Protein AF-A0A922VSK9-F1 (afdb_monomer)

Secondary structure (D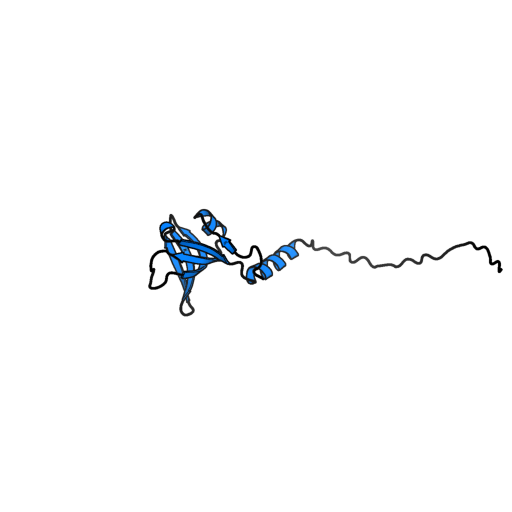SSP, 8-state):
---TTSEEE--SHHHHHHTTTSEEEEEEEEEETTEEEEEEEEEEEETTEEEEEEEETTEEEEEEEEGGGEEEEEEE--HHHHHHHHHHHGGGSPP------------------------

Solvent-accessible surface area (backbone atoms only — not comparable to full-atom values): 7478 Å² total; per-residue (Å²): 130,87,70,93,75,55,65,48,77,48,87,48,72,69,46,43,44,73,43,44,75,37,43,29,40,41,30,38,74,55,77,55,95,87,39,40,70,48,63,28,30,23,70,17,61,59,94,66,21,41,26,35,34,26,78,56,99,89,40,85,44,76,46,76,42,53,53,90,42,52,70,47,34,32,36,50,70,50,69,68,57,54,56,50,49,57,52,58,63,56,70,73,55,80,89,74,89,75,87,70,75,85,74,82,73,85,83,75,88,80,90,86,90,89,83,91,82,90,132

Sequence (119 aa):
VSSPGIDRPLTRLKDFEMWKGWEARVETSELIDGRRRFKGALAGVEGDEVLITIEEAGEELTIGLKFDWLSDAKLILTEELISEMLRQKKVQEPAEGEFDEIEETDGDEDDEPTPETKH

Structure (mmCIF, N/CA/C/O backbone):
data_AF-A0A922VSK9-F1
#
_entry.id   AF-A0A922VSK9-F1
#
loop_
_atom_site.group_PDB
_atom_site.id
_atom_site.type_symbol
_atom_site.label_atom_id
_atom_site.label_alt_id
_atom_site.label_comp_id
_atom_site.label_asym_id
_atom_site.label_entity_id
_atom_site.label_seq_id
_atom_site.pdbx_PDB_ins_code
_atom_site.Cartn_x
_atom_site.Cartn_y
_atom_site.Cartn_z
_atom_site.occupancy
_atom_site.B_iso_or_equiv
_atom_site.auth_seq_id
_atom_site.auth_comp_id
_atom_site.auth_asym_id
_atom_site.auth_atom_id
_atom_site.pdbx_PDB_model_num
ATOM 1 N N . VAL A 1 1 ? 4.805 17.158 -16.604 1.00 35.06 1 VAL A N 1
ATOM 2 C CA . VAL A 1 1 ? 4.354 16.170 -17.609 1.00 35.06 1 VAL A CA 1
ATOM 3 C C . VAL A 1 1 ? 4.288 14.849 -16.876 1.00 35.06 1 VAL A C 1
ATOM 5 O O . VAL A 1 1 ? 5.326 14.402 -16.411 1.00 35.06 1 VAL A O 1
ATOM 8 N N . SER A 1 2 ? 3.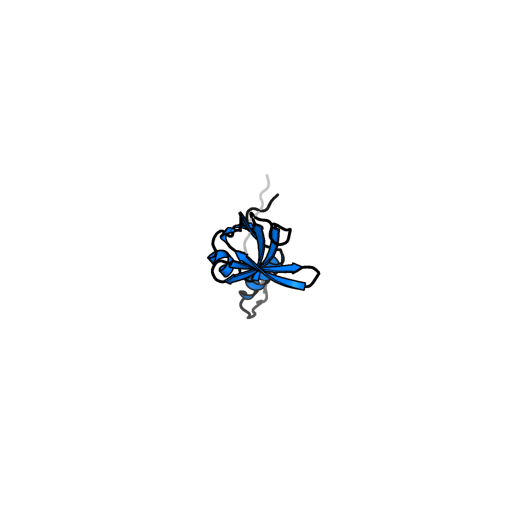086 14.337 -16.615 1.00 28.45 2 SER A N 1
ATOM 9 C CA . SER A 1 2 ? 2.911 13.099 -15.850 1.00 28.45 2 SER A CA 1
ATOM 10 C C . SER A 1 2 ? 3.496 11.944 -16.649 1.00 28.45 2 SER A C 1
ATOM 12 O O . SER A 1 2 ? 3.050 11.684 -17.766 1.00 28.45 2 SER A O 1
ATOM 14 N N . SER A 1 3 ? 4.539 11.321 -16.109 1.00 40.19 3 SER A N 1
ATOM 15 C CA . SER A 1 3 ? 5.255 10.243 -16.777 1.00 40.19 3 SER A CA 1
ATOM 16 C C . SER A 1 3 ? 4.309 9.068 -17.067 1.00 40.19 3 SER A C 1
ATOM 18 O O . SER A 1 3 ? 3.578 8.631 -16.173 1.00 40.19 3 SER A O 1
ATOM 20 N N . PRO A 1 4 ? 4.294 8.555 -18.305 1.00 46.72 4 PRO A N 1
ATOM 21 C CA . PRO A 1 4 ? 3.379 7.508 -18.734 1.00 46.72 4 PRO A CA 1
ATOM 22 C C . PRO A 1 4 ? 3.886 6.152 -18.224 1.00 46.72 4 PRO A C 1
ATOM 24 O O . PRO A 1 4 ? 4.685 5.509 -18.893 1.00 46.72 4 PRO A O 1
ATOM 27 N N . GLY A 1 5 ? 3.464 5.715 -17.033 1.00 52.03 5 GLY A N 1
ATOM 28 C CA . GLY A 1 5 ? 3.702 4.331 -16.583 1.00 52.03 5 GLY A CA 1
ATOM 29 C C . GLY A 1 5 ? 4.255 4.118 -15.172 1.00 52.03 5 GLY A C 1
ATOM 30 O O . GLY A 1 5 ? 4.758 3.033 -14.907 1.00 52.03 5 GLY A O 1
ATOM 31 N N . ILE A 1 6 ? 4.180 5.104 -14.273 1.00 60.84 6 ILE A N 1
ATOM 32 C CA . ILE A 1 6 ? 4.696 4.951 -12.896 1.00 60.84 6 ILE A CA 1
ATOM 33 C C . ILE A 1 6 ? 3.706 4.227 -11.967 1.00 60.84 6 ILE A C 1
ATOM 35 O O . ILE A 1 6 ? 4.125 3.631 -10.987 1.00 60.84 6 ILE A O 1
ATOM 39 N N . ASP A 1 7 ? 2.411 4.190 -12.284 1.00 72.00 7 ASP A N 1
ATOM 40 C CA . ASP A 1 7 ? 1.426 3.517 -11.431 1.00 72.00 7 ASP A CA 1
ATOM 41 C C . ASP A 1 7 ? 0.858 2.267 -12.111 1.00 72.00 7 ASP A C 1
ATOM 43 O O . ASP A 1 7 ? 0.247 2.349 -13.183 1.00 72.00 7 ASP A O 1
ATOM 47 N N . ARG A 1 8 ? 1.024 1.098 -11.474 1.00 86.06 8 ARG A N 1
ATOM 48 C CA . ARG A 1 8 ? 0.413 -0.163 -11.931 1.00 86.06 8 ARG A CA 1
ATOM 49 C C . ARG A 1 8 ? -0.874 -0.425 -11.144 1.00 86.06 8 ARG A C 1
ATOM 51 O O . ARG A 1 8 ? -0.792 -0.598 -9.930 1.00 86.06 8 ARG A O 1
ATOM 58 N N . PRO A 1 9 ? -2.054 -0.494 -11.785 1.00 89.00 9 PRO A N 1
ATOM 59 C CA . PRO A 1 9 ? -3.284 -0.823 -11.075 1.00 89.00 9 PRO A CA 1
ATOM 60 C C . PRO A 1 9 ? -3.234 -2.271 -10.576 1.00 89.00 9 PRO A C 1
ATOM 62 O O . PRO A 1 9 ? -2.904 -3.187 -11.333 1.00 89.00 9 PRO A O 1
ATOM 65 N N . LEU A 1 10 ? -3.576 -2.468 -9.306 1.00 89.62 10 LEU A N 1
ATOM 66 C CA . LEU A 1 10 ? -3.699 -3.776 -8.671 1.00 89.62 10 LEU A CA 1
ATOM 67 C C . LEU A 1 10 ? -5.184 -4.128 -8.646 1.00 89.62 10 LEU A C 1
ATOM 69 O O . LEU A 1 10 ? -5.970 -3.491 -7.952 1.00 89.62 10 LEU A O 1
ATOM 73 N N . THR A 1 11 ? -5.582 -5.098 -9.466 1.00 89.44 11 THR A N 1
ATOM 74 C CA . THR A 1 11 ? -7.010 -5.387 -9.717 1.00 89.44 11 THR A CA 1
ATOM 75 C C . THR A 1 11 ? -7.412 -6.791 -9.302 1.00 89.44 11 THR A C 1
ATOM 77 O O . THR A 1 11 ? -8.593 -7.125 -9.315 1.00 89.44 11 THR A O 1
ATOM 80 N N . ARG A 1 12 ? -6.439 -7.641 -8.969 1.00 92.12 12 ARG A N 1
ATOM 81 C CA . ARG A 1 12 ? -6.649 -9.034 -8.578 1.00 92.12 12 ARG A CA 1
ATOM 82 C C . ARG A 1 12 ? -5.842 -9.324 -7.326 1.00 92.12 12 ARG A C 1
ATOM 84 O O . ARG A 1 12 ? -4.708 -8.873 -7.232 1.00 92.12 12 ARG A O 1
ATOM 91 N N . LEU A 1 13 ? -6.359 -10.179 -6.443 1.00 91.31 13 LEU A N 1
ATOM 92 C CA . LEU A 1 13 ? -5.641 -10.666 -5.253 1.00 91.31 13 LEU A CA 1
ATOM 93 C C . LEU A 1 13 ? -4.218 -11.158 -5.570 1.00 91.31 13 LEU A C 1
ATOM 95 O O . LEU A 1 13 ? -3.262 -10.797 -4.896 1.00 91.31 13 LEU A O 1
ATOM 99 N N . LYS A 1 14 ? -4.051 -11.903 -6.669 1.00 91.56 14 LYS A N 1
ATOM 100 C CA . LYS A 1 14 ? -2.734 -12.393 -7.111 1.00 91.56 14 LYS A CA 1
ATOM 101 C C . LYS A 1 14 ? -1.726 -11.279 -7.403 1.00 91.56 14 LYS A C 1
ATOM 103 O O . LYS A 1 14 ? -0.529 -11.523 -7.296 1.00 91.56 14 LYS A O 1
ATOM 108 N N . ASP A 1 15 ? -2.192 -10.091 -7.789 1.00 91.38 15 ASP A N 1
ATOM 109 C CA . ASP A 1 15 ? -1.306 -8.957 -8.037 1.00 91.38 15 ASP A CA 1
ATOM 110 C C . ASP A 1 15 ? -0.678 -8.499 -6.711 1.00 91.38 15 ASP A C 1
ATOM 112 O O . ASP A 1 15 ? 0.528 -8.300 -6.646 1.00 91.38 15 ASP A O 1
ATOM 116 N N . PHE A 1 16 ? -1.457 -8.412 -5.632 1.00 91.94 16 PHE A N 1
ATOM 117 C CA . PHE A 1 16 ? -0.955 -7.999 -4.315 1.00 91.94 16 PHE A CA 1
ATOM 118 C C . PHE A 1 16 ? 0.095 -8.966 -3.757 1.00 91.94 16 PHE A C 1
ATOM 120 O O . PHE A 1 16 ? 1.085 -8.525 -3.182 1.00 91.94 16 PHE A O 1
ATOM 127 N N . GLU A 1 17 ? -0.080 -10.268 -3.992 1.00 91.38 17 GLU A N 1
ATOM 128 C CA . GLU A 1 17 ? 0.913 -11.283 -3.620 1.00 91.38 17 GLU A CA 1
ATOM 129 C C . GLU A 1 17 ? 2.201 -11.150 -4.449 1.00 91.38 17 GLU A C 1
ATOM 131 O O . GLU A 1 17 ? 3.306 -11.202 -3.915 1.00 91.38 17 GLU A O 1
ATOM 136 N N . MET A 1 18 ? 2.067 -10.928 -5.762 1.00 89.06 18 MET A N 1
ATOM 137 C CA . MET A 1 18 ? 3.202 -10.761 -6.678 1.00 89.06 18 MET A CA 1
ATOM 138 C C . MET A 1 18 ? 4.058 -9.539 -6.330 1.00 89.06 18 MET A C 1
ATOM 140 O O . MET A 1 18 ? 5.275 -9.578 -6.497 1.00 89.06 18 MET A O 1
ATOM 144 N N . TRP A 1 19 ? 3.424 -8.464 -5.861 1.00 89.38 19 TRP A N 1
ATOM 145 C CA . TRP A 1 19 ? 4.084 -7.207 -5.515 1.00 89.38 19 TRP A CA 1
ATOM 146 C C . TRP A 1 19 ? 4.284 -7.039 -4.004 1.00 89.38 19 TRP A C 1
ATOM 148 O O . TRP A 1 19 ? 4.444 -5.918 -3.524 1.00 89.38 19 TRP A O 1
ATOM 158 N N . LYS A 1 20 ? 4.336 -8.136 -3.246 1.00 91.44 20 LYS A N 1
ATOM 159 C CA . LYS A 1 20 ? 4.748 -8.105 -1.841 1.00 91.44 20 LYS A CA 1
ATOM 160 C C . LYS A 1 20 ? 6.123 -7.438 -1.683 1.00 91.44 20 LYS A C 1
ATOM 162 O O . LYS A 1 20 ? 7.042 -7.691 -2.458 1.00 91.44 20 LYS A O 1
ATOM 167 N N . GLY A 1 21 ? 6.249 -6.591 -0.667 1.00 88.38 21 GLY A N 1
ATOM 168 C CA . GLY A 1 21 ? 7.429 -5.784 -0.359 1.00 88.38 21 GLY A CA 1
ATOM 169 C C . GLY A 1 21 ? 7.465 -4.423 -1.056 1.00 88.38 21 GLY A C 1
ATOM 170 O O . GLY A 1 21 ? 8.318 -3.608 -0.725 1.00 88.38 21 GLY A O 1
ATOM 171 N N . TRP A 1 22 ? 6.549 -4.150 -1.988 1.00 88.50 22 TRP A N 1
ATOM 172 C CA . TRP A 1 22 ? 6.511 -2.886 -2.723 1.00 88.50 22 TRP A CA 1
ATOM 173 C C . TRP A 1 22 ? 5.473 -1.920 -2.163 1.00 88.50 22 TRP A C 1
ATOM 175 O O . TRP A 1 22 ? 4.430 -2.340 -1.659 1.00 88.50 22 TRP A O 1
ATOM 185 N N . GLU A 1 23 ? 5.733 -0.617 -2.293 1.00 90.25 23 GLU A N 1
ATOM 186 C CA . GLU A 1 23 ? 4.797 0.409 -1.845 1.00 90.25 23 GLU A CA 1
ATOM 187 C C . GLU A 1 23 ? 3.559 0.462 -2.752 1.00 90.25 23 GLU A C 1
ATOM 189 O O . GLU A 1 23 ? 3.639 0.593 -3.975 1.00 90.25 23 GLU A O 1
ATOM 194 N N . ALA A 1 24 ? 2.386 0.389 -2.138 1.00 92.12 24 ALA A N 1
ATOM 195 C CA . ALA A 1 24 ? 1.110 0.546 -2.801 1.00 92.12 24 ALA A CA 1
ATOM 196 C C . ALA A 1 24 ? 0.246 1.569 -2.071 1.00 92.12 24 ALA A C 1
ATOM 198 O O . ALA A 1 24 ? 0.307 1.759 -0.854 1.00 92.12 24 ALA A O 1
ATOM 199 N N . ARG A 1 25 ? -0.620 2.209 -2.846 1.00 92.69 25 ARG A N 1
ATOM 200 C CA . ARG A 1 25 ? -1.744 2.972 -2.333 1.00 92.69 25 ARG A CA 1
ATOM 201 C C . ARG A 1 25 ? -3.014 2.164 -2.516 1.00 92.69 25 ARG A C 1
ATOM 203 O O . ARG A 1 25 ? -3.337 1.748 -3.627 1.00 92.69 25 ARG A O 1
ATOM 210 N N . VAL A 1 26 ? -3.753 2.021 -1.426 1.00 93.88 26 VAL A N 1
ATOM 211 C CA . VAL A 1 26 ? -5.027 1.313 -1.362 1.00 93.88 26 VAL A CA 1
ATOM 212 C C . VAL A 1 26 ? -6.107 2.288 -0.904 1.00 93.88 26 VAL A C 1
ATOM 214 O O . VAL A 1 26 ? -5.946 3.004 0.085 1.00 93.88 26 VAL A O 1
ATOM 217 N N . GLU A 1 27 ? -7.208 2.352 -1.643 1.00 94.38 27 GLU A N 1
ATOM 218 C CA . GLU A 1 27 ? -8.379 3.165 -1.331 1.00 94.38 27 GLU A CA 1
ATOM 219 C C . GLU A 1 27 ? -9.598 2.260 -1.149 1.00 94.38 27 GLU A C 1
ATOM 221 O O . GLU A 1 27 ? -9.846 1.347 -1.936 1.00 94.38 27 GLU A O 1
ATOM 226 N N . THR A 1 28 ? -10.354 2.511 -0.087 1.00 93.69 28 THR A N 1
ATOM 227 C CA . THR A 1 28 ? -11.481 1.685 0.355 1.00 93.69 28 THR A CA 1
ATOM 228 C C . THR A 1 28 ? -12.799 2.432 0.194 1.00 93.69 28 THR A C 1
ATOM 230 O O . THR A 1 28 ? -12.873 3.663 0.308 1.00 93.69 28 THR A O 1
ATOM 233 N N . SER A 1 29 ? -13.855 1.685 -0.125 1.00 90.81 29 SER A N 1
ATOM 234 C CA . SER A 1 29 ? -15.203 2.229 -0.310 1.00 90.81 29 SER A CA 1
ATOM 235 C C . SER A 1 29 ? -15.769 2.707 1.019 1.00 90.81 29 SER A C 1
ATOM 237 O O . SER A 1 29 ? -16.374 3.781 1.075 1.00 90.81 29 SER A O 1
ATOM 239 N N . GLU A 1 30 ? -15.512 1.957 2.084 1.00 87.69 30 GLU A N 1
ATOM 240 C CA . GLU A 1 30 ? -15.993 2.218 3.436 1.00 87.69 30 GLU A CA 1
ATOM 241 C C . GLU A 1 30 ? -14.950 2.946 4.295 1.00 87.69 30 GLU A C 1
ATOM 243 O O . GLU A 1 30 ? -13.777 3.049 3.942 1.00 87.69 30 GLU A O 1
ATOM 248 N N . LEU A 1 31 ? -15.397 3.513 5.419 1.00 88.56 31 LEU A N 1
ATOM 249 C CA . LEU A 1 31 ? -14.505 4.107 6.412 1.00 88.56 31 LEU A CA 1
ATOM 250 C C . LEU A 1 31 ? -13.938 2.982 7.285 1.00 88.56 31 LEU A C 1
ATOM 252 O O . LEU A 1 31 ? -14.693 2.337 8.009 1.00 88.56 31 LEU A O 1
ATOM 256 N N . ILE A 1 32 ? -12.626 2.780 7.248 1.00 85.38 32 ILE A N 1
ATOM 257 C CA . ILE A 1 32 ? -11.926 1.810 8.094 1.00 85.38 32 ILE A CA 1
ATOM 258 C C . ILE A 1 32 ? -11.038 2.610 9.043 1.00 85.38 32 ILE A C 1
ATOM 260 O O . ILE A 1 32 ? -10.184 3.378 8.601 1.00 85.38 32 ILE A O 1
ATOM 264 N N . ASP A 1 33 ? -11.300 2.508 10.346 1.00 81.00 33 ASP A N 1
ATOM 265 C CA . ASP A 1 33 ? -10.603 3.272 11.392 1.00 81.00 33 ASP A CA 1
ATOM 266 C C . ASP A 1 33 ? -10.529 4.786 11.115 1.00 81.00 33 ASP A C 1
ATOM 268 O O . ASP A 1 33 ? -9.511 5.446 11.312 1.00 81.00 33 ASP A O 1
ATOM 272 N N . GLY A 1 34 ? -11.621 5.363 10.603 1.00 86.12 34 GLY A N 1
ATOM 273 C CA . GLY A 1 34 ? -11.703 6.804 10.333 1.00 86.12 34 GLY A CA 1
ATOM 274 C C . GLY A 1 34 ? -11.019 7.263 9.041 1.00 86.12 34 GLY A C 1
ATOM 275 O O . GLY A 1 34 ? -11.103 8.444 8.698 1.00 86.12 34 GLY A O 1
ATOM 276 N N . ARG A 1 35 ? -10.389 6.355 8.287 1.00 88.62 35 ARG A N 1
ATOM 277 C CA . ARG A 1 35 ? -9.703 6.650 7.023 1.00 88.62 35 ARG A CA 1
ATOM 278 C C . ARG A 1 35 ? -10.204 5.764 5.887 1.00 88.62 35 ARG A C 1
ATOM 280 O O . ARG A 1 35 ? -10.799 4.715 6.087 1.00 88.62 35 ARG A O 1
ATOM 287 N N . ARG A 1 36 ? -9.982 6.227 4.657 1.00 92.19 36 ARG A N 1
ATOM 288 C CA . ARG A 1 36 ? -10.333 5.491 3.426 1.00 92.19 36 ARG A CA 1
ATOM 289 C C . ARG A 1 36 ? -9.120 5.180 2.565 1.00 92.19 36 ARG A C 1
ATOM 291 O O . ARG A 1 36 ? -9.227 4.431 1.605 1.00 92.19 36 ARG A O 1
ATOM 298 N N . ARG A 1 37 ? -7.981 5.801 2.867 1.00 92.50 37 ARG A N 1
ATOM 299 C CA . ARG A 1 37 ? -6.765 5.758 2.059 1.00 92.50 37 ARG A CA 1
ATOM 300 C C . ARG A 1 37 ? -5.626 5.259 2.920 1.00 92.50 37 ARG A C 1
ATOM 302 O O . ARG A 1 37 ? -5.389 5.802 3.995 1.00 92.50 37 ARG A O 1
ATOM 309 N N . PHE A 1 38 ? -4.931 4.269 2.395 1.00 92.88 38 PHE A N 1
ATOM 310 C CA . PHE A 1 38 ? -3.804 3.602 3.014 1.00 92.88 38 PHE A CA 1
ATOM 311 C C . PHE A 1 38 ? -2.638 3.654 2.032 1.00 92.88 38 PHE A C 1
ATOM 313 O O . PHE A 1 38 ? -2.826 3.466 0.828 1.00 92.88 38 PHE A O 1
ATOM 320 N N . LYS A 1 39 ? -1.446 3.962 2.532 1.00 92.25 39 LYS A N 1
ATOM 321 C CA . LYS A 1 39 ? -0.204 3.988 1.759 1.00 92.25 39 LYS A CA 1
ATOM 322 C C . LYS A 1 39 ? 0.838 3.245 2.570 1.00 92.25 39 LYS A C 1
ATOM 324 O O . LYS A 1 39 ? 1.025 3.579 3.736 1.00 92.25 39 LYS A O 1
ATOM 329 N N . GLY A 1 40 ? 1.463 2.250 1.964 1.00 92.81 40 GLY A N 1
ATOM 330 C CA . GLY A 1 40 ? 2.395 1.387 2.669 1.00 92.81 40 GLY A CA 1
ATOM 331 C C . GLY A 1 40 ? 2.891 0.238 1.807 1.00 92.81 40 GLY A C 1
ATOM 332 O O . GLY A 1 40 ? 2.471 0.089 0.659 1.00 92.81 40 GLY A O 1
ATOM 333 N N . ALA A 1 41 ? 3.786 -0.570 2.360 1.00 93.00 41 ALA A N 1
ATOM 334 C CA . ALA A 1 41 ? 4.332 -1.737 1.685 1.00 93.00 41 ALA A CA 1
ATOM 335 C C . ALA A 1 41 ? 3.321 -2.891 1.679 1.00 93.00 41 ALA A C 1
ATOM 337 O O . ALA A 1 41 ? 2.682 -3.180 2.686 1.00 93.00 41 ALA A O 1
ATOM 338 N N . LEU A 1 42 ? 3.173 -3.587 0.557 1.00 93.88 42 LEU A N 1
ATOM 339 C CA . LEU A 1 42 ? 2.339 -4.785 0.489 1.00 93.88 42 LEU A CA 1
ATOM 340 C C . LEU A 1 42 ? 2.977 -5.923 1.292 1.00 93.88 42 LEU A C 1
ATOM 342 O O . LEU A 1 42 ? 4.122 -6.290 1.051 1.00 93.88 42 LEU A O 1
ATOM 346 N N . ALA A 1 43 ? 2.226 -6.535 2.202 1.00 94.56 43 ALA A N 1
ATOM 347 C CA . ALA A 1 43 ? 2.669 -7.692 2.982 1.00 94.56 43 ALA A CA 1
ATOM 348 C C . ALA A 1 43 ? 2.177 -9.036 2.401 1.00 94.56 43 ALA A C 1
ATOM 350 O O . ALA A 1 43 ? 2.565 -10.101 2.894 1.00 94.56 43 ALA A O 1
ATOM 351 N N . GLY A 1 44 ? 1.401 -8.993 1.314 1.00 93.81 44 GLY A N 1
ATOM 352 C CA . GLY A 1 44 ? 0.848 -10.147 0.600 1.00 93.81 44 GLY A CA 1
ATOM 353 C C . GLY A 1 44 ? -0.670 -10.229 0.740 1.00 93.81 44 GLY A C 1
ATOM 354 O O . GLY A 1 44 ? -1.341 -9.217 0.945 1.00 93.81 44 GLY A O 1
ATOM 355 N N . VAL A 1 45 ? -1.209 -11.435 0.619 1.00 95.44 45 VAL A N 1
ATOM 356 C CA . VAL A 1 45 ? -2.632 -11.747 0.751 1.00 95.44 45 VAL A CA 1
ATOM 357 C C . VAL A 1 45 ? -2.817 -12.926 1.698 1.00 95.44 45 VAL A C 1
ATOM 359 O O . VAL A 1 45 ? -2.130 -13.940 1.591 1.00 95.44 45 VAL A O 1
ATOM 362 N N . GLU A 1 46 ? -3.797 -12.821 2.588 1.00 94.31 46 GLU A N 1
ATOM 363 C CA . GLU A 1 46 ? -4.242 -13.909 3.452 1.00 94.31 46 GLU A CA 1
ATOM 364 C C . GLU A 1 46 ? -5.724 -14.196 3.182 1.00 94.31 46 GLU A C 1
ATOM 366 O O . GLU A 1 46 ? -6.606 -13.408 3.513 1.00 94.31 46 GLU A O 1
ATOM 371 N N . GLY A 1 47 ? -6.008 -15.317 2.511 1.00 93.19 47 GLY A N 1
ATOM 372 C CA . GLY A 1 47 ? -7.366 -15.649 2.071 1.00 93.19 47 GLY A CA 1
ATOM 373 C C . GLY A 1 47 ? -7.923 -14.604 1.099 1.00 93.19 47 GLY A C 1
ATOM 374 O O . GLY A 1 47 ? -7.467 -14.515 -0.041 1.00 93.19 47 GLY A O 1
ATOM 375 N N . ASP A 1 48 ? -8.894 -13.823 1.572 1.00 93.38 48 ASP A N 1
ATOM 376 C CA . ASP A 1 48 ? -9.563 -12.750 0.822 1.00 93.38 48 ASP A CA 1
ATOM 377 C C . ASP A 1 48 ? -9.136 -11.343 1.295 1.00 93.38 48 ASP A C 1
ATOM 379 O O . ASP A 1 48 ? -9.736 -10.332 0.915 1.00 93.38 48 ASP A O 1
ATOM 383 N N . GLU A 1 49 ? -8.111 -11.263 2.147 1.00 94.19 49 GLU A N 1
ATOM 384 C CA . GLU A 1 49 ? -7.609 -10.025 2.740 1.00 94.19 49 GLU A CA 1
ATOM 385 C C . GLU A 1 49 ? -6.249 -9.652 2.151 1.00 94.19 49 GLU A C 1
ATOM 387 O O . GLU A 1 49 ? -5.318 -10.451 2.101 1.00 94.19 49 GLU A O 1
ATOM 392 N N . VAL A 1 50 ? -6.127 -8.407 1.706 1.00 94.44 50 VAL A N 1
ATOM 393 C CA . VAL A 1 50 ? -4.867 -7.799 1.289 1.00 94.44 50 VAL A CA 1
ATOM 394 C C . VAL A 1 50 ? -4.163 -7.268 2.528 1.00 94.44 50 VAL A C 1
ATOM 396 O O . VAL A 1 50 ? -4.710 -6.426 3.240 1.00 94.44 50 VAL A O 1
ATOM 399 N N . LEU A 1 51 ? -2.938 -7.725 2.763 1.00 95.56 51 LEU A N 1
ATOM 400 C CA . LEU A 1 51 ? -2.104 -7.250 3.856 1.00 95.56 51 LEU A CA 1
ATOM 401 C C . LEU A 1 51 ? -1.271 -6.051 3.388 1.00 95.56 51 LEU A C 1
ATOM 403 O O . LEU A 1 51 ? -0.563 -6.128 2.380 1.00 95.56 51 LEU A O 1
ATOM 407 N N . ILE A 1 52 ? -1.325 -4.948 4.133 1.00 94.56 52 ILE A N 1
ATOM 408 C CA . ILE A 1 52 ? -0.516 -3.748 3.892 1.00 94.56 52 ILE A CA 1
ATOM 409 C C . ILE A 1 52 ? 0.139 -3.279 5.192 1.00 94.56 52 ILE A C 1
ATOM 411 O O . ILE A 1 52 ? -0.519 -3.144 6.222 1.00 94.56 52 ILE A O 1
ATOM 415 N N . THR A 1 53 ? 1.444 -3.037 5.140 1.00 94.50 53 THR A N 1
ATOM 416 C CA . THR A 1 53 ? 2.251 -2.481 6.224 1.00 94.50 53 THR A CA 1
ATOM 417 C C . THR A 1 53 ? 2.339 -0.974 6.051 1.00 94.50 53 THR A C 1
ATOM 419 O O . THR A 1 53 ? 2.895 -0.485 5.069 1.00 94.50 53 THR A O 1
ATOM 422 N N . ILE A 1 54 ? 1.756 -0.236 6.986 1.00 92.00 54 ILE A N 1
ATOM 423 C CA . ILE A 1 54 ? 1.709 1.226 7.003 1.00 92.00 54 ILE A CA 1
ATOM 424 C C . ILE A 1 54 ? 2.541 1.759 8.171 1.00 92.00 54 ILE A C 1
ATOM 426 O O . ILE A 1 54 ? 2.636 1.109 9.209 1.00 92.00 54 ILE A O 1
ATOM 430 N N . GLU A 1 55 ? 3.108 2.953 8.023 1.00 88.12 55 GLU A N 1
ATOM 431 C CA . GLU A 1 55 ? 3.733 3.661 9.142 1.00 88.12 55 GLU A CA 1
ATOM 432 C C . GLU A 1 55 ? 2.678 4.529 9.836 1.00 88.12 55 GLU A C 1
ATOM 434 O O . GLU A 1 55 ? 2.109 5.448 9.238 1.00 88.12 55 GLU A O 1
ATOM 439 N N . GLU A 1 56 ? 2.392 4.233 11.101 1.00 82.94 56 GLU A N 1
ATOM 440 C CA . GLU A 1 56 ? 1.463 4.997 11.925 1.00 82.94 56 GLU A CA 1
ATOM 441 C C . GLU A 1 56 ? 2.166 5.415 13.217 1.00 82.94 56 GLU A C 1
ATOM 443 O O . GLU A 1 56 ? 2.676 4.585 13.958 1.00 82.94 56 GLU A O 1
ATOM 448 N N . ALA A 1 57 ? 2.235 6.726 13.469 1.00 82.44 57 ALA A N 1
ATOM 449 C CA . ALA A 1 57 ? 2.900 7.299 14.646 1.00 82.44 57 ALA A CA 1
ATOM 450 C C . ALA A 1 57 ? 4.378 6.874 14.849 1.00 82.44 57 ALA A C 1
ATOM 452 O O . ALA A 1 57 ? 4.884 6.937 15.968 1.00 82.44 57 ALA A O 1
ATOM 453 N N . GLY A 1 58 ? 5.085 6.512 13.770 1.00 84.44 58 GLY A N 1
ATOM 454 C CA . GLY A 1 58 ? 6.483 6.064 13.810 1.00 84.44 58 GLY A CA 1
ATOM 455 C C . GLY A 1 58 ? 6.662 4.566 14.075 1.00 84.44 58 GLY A C 1
ATOM 456 O O . GLY A 1 58 ? 7.790 4.125 14.284 1.00 84.44 58 GLY A O 1
ATOM 457 N N . GLU A 1 59 ? 5.575 3.793 14.065 1.00 85.00 59 GLU A N 1
ATOM 458 C CA . GLU A 1 59 ? 5.592 2.334 14.162 1.00 85.00 59 GLU A CA 1
ATOM 459 C C . GLU A 1 59 ? 5.054 1.703 12.870 1.00 85.00 59 GLU A C 1
ATOM 461 O O . GLU A 1 59 ? 4.115 2.208 12.249 1.00 85.00 59 GLU A O 1
ATOM 466 N N . GLU A 1 60 ? 5.644 0.579 12.460 1.00 88.25 60 GLU A N 1
ATOM 467 C CA . GLU A 1 60 ? 5.166 -0.204 11.320 1.00 88.25 60 GLU A CA 1
ATO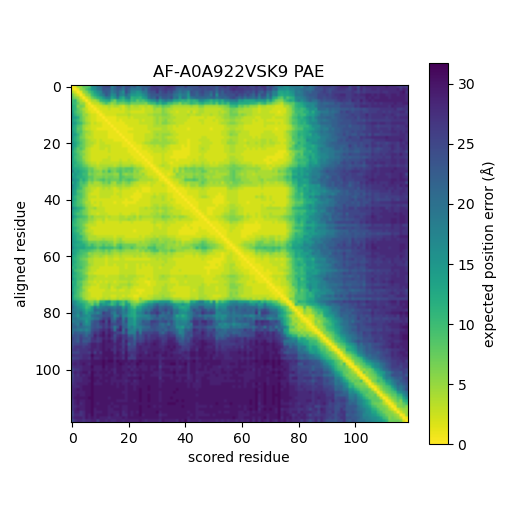M 468 C C . GLU A 1 60 ? 4.016 -1.118 11.758 1.00 88.25 60 GLU A C 1
ATOM 470 O O . GLU A 1 60 ? 4.202 -2.065 12.526 1.00 88.25 60 GLU A O 1
ATOM 475 N N . LEU A 1 61 ? 2.815 -0.858 11.244 1.00 90.44 61 LEU A N 1
ATOM 476 C CA . LEU A 1 61 ? 1.620 -1.648 11.514 1.00 90.44 61 LEU A CA 1
ATOM 477 C C . LEU A 1 61 ? 1.183 -2.380 10.248 1.00 90.44 61 LEU A C 1
ATOM 479 O O . LEU A 1 61 ? 0.894 -1.761 9.226 1.00 90.44 61 LEU A O 1
ATOM 483 N N . THR A 1 62 ? 1.076 -3.706 10.321 1.00 93.38 62 THR A N 1
ATOM 484 C CA . THR A 1 62 ? 0.481 -4.502 9.238 1.00 93.38 62 THR A CA 1
ATOM 485 C C . THR A 1 62 ? -1.003 -4.698 9.493 1.00 93.38 62 THR A C 1
ATOM 487 O O . THR A 1 62 ? -1.389 -5.233 10.531 1.00 93.38 62 THR A O 1
ATOM 490 N N . ILE A 1 63 ? -1.829 -4.279 8.538 1.00 92.81 63 ILE A N 1
ATOM 491 C CA . ILE A 1 63 ? -3.285 -4.414 8.588 1.00 92.81 63 ILE A CA 1
ATOM 492 C C . ILE A 1 63 ? -3.788 -5.272 7.427 1.00 92.81 63 ILE A C 1
ATOM 494 O O . ILE A 1 63 ? -3.233 -5.232 6.328 1.00 92.81 63 ILE A O 1
ATOM 498 N N . GLY A 1 64 ? -4.856 -6.030 7.676 1.00 93.88 64 GLY A N 1
ATOM 499 C CA . GLY A 1 64 ? -5.591 -6.775 6.657 1.00 93.88 64 GLY A CA 1
ATOM 500 C C . GLY A 1 64 ? -6.819 -6.002 6.190 1.00 93.88 64 GLY A C 1
ATOM 501 O O . GLY A 1 64 ? -7.622 -5.545 7.002 1.00 93.88 64 GLY A O 1
ATOM 502 N N . LEU A 1 65 ? -6.959 -5.836 4.877 1.00 92.69 65 LEU A N 1
ATOM 503 C CA . LEU A 1 65 ? -8.099 -5.181 4.243 1.00 92.69 65 LEU A CA 1
ATOM 504 C C . LEU A 1 65 ? -8.801 -6.175 3.324 1.00 92.69 65 LEU A C 1
A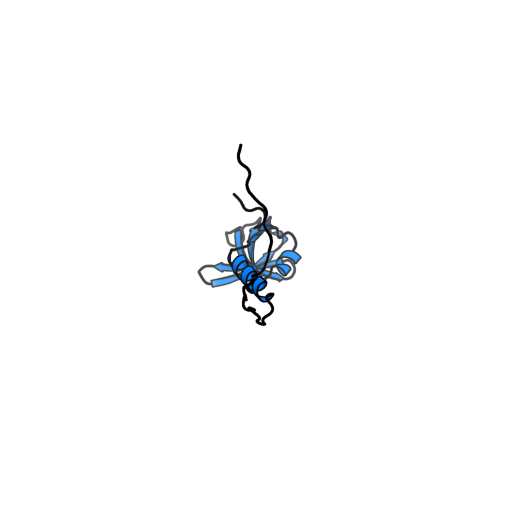TOM 506 O O . LEU A 1 65 ? -8.189 -6.683 2.385 1.00 92.69 65 LEU A O 1
ATOM 510 N N . LYS A 1 66 ? -10.096 -6.428 3.539 1.00 93.69 66 LYS A N 1
ATOM 511 C CA . LYS A 1 66 ? -10.865 -7.290 2.632 1.00 93.69 66 LYS A CA 1
ATOM 512 C C . LYS A 1 66 ? -10.858 -6.743 1.219 1.00 93.69 66 LYS A C 1
ATOM 514 O O . LYS A 1 66 ? -11.187 -5.578 1.008 1.00 93.69 66 LYS A O 1
ATOM 519 N N . PHE A 1 67 ? -10.564 -7.611 0.258 1.00 92.56 67 PHE A N 1
ATOM 520 C CA . PHE A 1 67 ? -10.495 -7.247 -1.150 1.00 92.56 67 PHE A CA 1
ATOM 521 C C . PHE A 1 67 ? -11.791 -6.602 -1.666 1.00 92.56 67 PHE A C 1
ATOM 523 O O . PHE A 1 67 ? -11.729 -5.616 -2.390 1.00 92.56 67 PHE A O 1
ATOM 530 N N . ASP A 1 68 ? -12.958 -7.070 -1.217 1.00 92.19 68 ASP A N 1
ATOM 531 C CA . ASP A 1 68 ? -14.264 -6.480 -1.553 1.00 92.19 68 ASP A CA 1
ATOM 532 C C . ASP A 1 68 ? -14.445 -5.021 -1.098 1.00 92.19 68 ASP A C 1
ATOM 534 O O . ASP A 1 68 ? -15.272 -4.295 -1.651 1.00 92.19 68 ASP A O 1
ATOM 538 N N . TRP A 1 69 ? -13.689 -4.561 -0.098 1.00 92.50 69 TRP A N 1
ATOM 539 C CA . TRP A 1 69 ? -13.744 -3.169 0.358 1.00 92.50 69 TRP A CA 1
ATOM 540 C C . TRP A 1 69 ? -12.890 -2.237 -0.494 1.00 92.50 69 TRP A C 1
ATOM 542 O O . TRP A 1 69 ? -13.048 -1.016 -0.416 1.00 92.50 69 TRP A O 1
ATOM 552 N N . LEU A 1 70 ? -11.975 -2.773 -1.302 1.00 92.38 70 LEU A N 1
ATOM 553 C CA . LEU A 1 70 ? -11.083 -1.963 -2.116 1.00 92.38 70 LEU A CA 1
ATOM 554 C C . LEU A 1 70 ? -11.864 -1.348 -3.280 1.00 92.38 70 LEU A C 1
ATOM 556 O O . LEU A 1 70 ? -12.456 -2.035 -4.105 1.00 92.38 70 LEU A O 1
ATOM 560 N N . SER A 1 71 ? -11.840 -0.020 -3.354 1.00 93.50 71 SER A N 1
ATOM 561 C CA . SER A 1 71 ? -12.383 0.736 -4.488 1.00 93.50 71 SER A CA 1
ATOM 562 C C . SER A 1 71 ? -11.342 0.973 -5.572 1.00 93.50 71 SER A C 1
ATOM 564 O O . SER A 1 71 ? -11.680 1.026 -6.750 1.00 93.50 71 SER A O 1
ATOM 566 N N . ASP A 1 72 ? -10.085 1.162 -5.176 1.00 92.31 72 ASP A N 1
ATOM 567 C CA . ASP A 1 72 ? -8.976 1.428 -6.085 1.00 92.31 72 ASP A CA 1
ATOM 568 C C . ASP A 1 72 ? -7.667 1.029 -5.397 1.00 92.31 72 ASP A C 1
ATOM 570 O O . ASP A 1 72 ? -7.487 1.259 -4.200 1.00 92.31 72 ASP A O 1
ATOM 574 N N . ALA A 1 73 ? -6.749 0.420 -6.140 1.00 92.88 73 ALA A N 1
ATOM 575 C CA . ALA A 1 73 ? -5.423 0.095 -5.640 1.00 92.88 73 ALA A CA 1
ATOM 576 C C . ALA A 1 73 ? -4.389 0.263 -6.748 1.00 92.88 73 ALA A C 1
ATOM 578 O O . ALA A 1 73 ? -4.591 -0.159 -7.892 1.00 92.88 73 ALA A O 1
ATOM 579 N N . LYS A 1 74 ? -3.272 0.901 -6.406 1.00 91.69 74 LYS A N 1
ATOM 580 C CA . LYS A 1 74 ? -2.195 1.217 -7.341 1.00 91.69 74 LYS A CA 1
ATOM 581 C C . LYS A 1 74 ? -0.851 0.978 -6.674 1.00 91.69 74 LYS A C 1
ATOM 583 O O . LYS A 1 74 ? -0.618 1.444 -5.561 1.00 91.69 74 LYS A O 1
ATOM 588 N N . LEU A 1 75 ? 0.023 0.266 -7.369 1.00 89.75 75 LEU A N 1
ATOM 589 C CA . LEU A 1 75 ? 1.430 0.166 -7.022 1.00 89.75 75 LEU A CA 1
ATOM 590 C C . LEU A 1 75 ? 2.086 1.520 -7.286 1.00 89.75 75 LEU A C 1
ATOM 592 O O . LEU A 1 75 ? 1.968 2.025 -8.403 1.00 89.75 75 LEU A O 1
ATOM 596 N N . ILE A 1 76 ? 2.764 2.073 -6.285 1.00 86.00 76 ILE A N 1
ATOM 597 C CA . ILE A 1 76 ? 3.527 3.308 -6.425 1.00 86.00 76 ILE A CA 1
ATOM 598 C C . ILE A 1 76 ? 4.970 2.903 -6.712 1.00 86.00 76 ILE A C 1
ATOM 600 O O . ILE A 1 76 ? 5.667 2.398 -5.834 1.00 86.00 76 ILE A O 1
ATOM 604 N N . LEU A 1 77 ? 5.437 3.126 -7.944 1.00 69.00 77 LEU A N 1
ATOM 605 C CA . LEU A 1 77 ? 6.866 3.033 -8.234 1.00 69.00 77 LEU A CA 1
ATOM 606 C C . LEU A 1 77 ? 7.573 4.270 -7.658 1.00 69.00 77 LEU A C 1
ATOM 608 O O . LEU A 1 77 ? 7.663 5.312 -8.307 1.00 69.00 77 LEU A O 1
ATOM 612 N N . THR A 1 78 ? 8.055 4.162 -6.421 1.00 63.72 78 THR A N 1
ATOM 613 C CA . THR A 1 78 ? 8.915 5.171 -5.790 1.00 63.72 78 THR A CA 1
ATOM 614 C C . THR A 1 78 ? 10.345 5.116 -6.343 1.00 63.72 78 THR A C 1
ATOM 616 O O . THR A 1 78 ? 10.788 4.116 -6.911 1.00 63.72 78 THR A O 1
ATOM 619 N N . GLU A 1 79 ? 11.100 6.205 -6.176 1.00 54.75 79 GLU A N 1
ATOM 620 C CA . GLU A 1 79 ? 12.488 6.337 -6.650 1.00 54.75 79 GLU A CA 1
ATOM 621 C C . GLU A 1 79 ? 13.464 5.318 -6.017 1.00 54.75 79 GLU A C 1
ATOM 623 O O . GLU A 1 79 ? 14.512 5.035 -6.599 1.00 54.75 79 GLU A O 1
ATOM 628 N N . GLU A 1 80 ? 13.109 4.690 -4.889 1.00 53.31 80 GLU A N 1
ATOM 629 C CA . GLU A 1 80 ? 13.878 3.585 -4.288 1.00 53.31 80 GLU A CA 1
ATOM 630 C C . GLU A 1 80 ? 13.992 2.370 -5.222 1.00 53.31 80 GLU A C 1
ATOM 632 O O . GLU A 1 80 ? 15.051 1.752 -5.320 1.00 53.31 80 GLU A O 1
ATOM 637 N N . LEU A 1 81 ? 12.944 2.092 -6.001 1.00 55.00 81 LEU A N 1
ATOM 638 C CA . LEU A 1 81 ? 12.924 1.036 -7.014 1.00 55.00 81 LEU A CA 1
ATOM 639 C C . LEU A 1 81 ? 13.826 1.386 -8.205 1.00 55.00 81 LEU A C 1
ATOM 641 O O . LEU A 1 81 ? 14.478 0.512 -8.772 1.00 55.00 81 LEU A O 1
ATOM 645 N N . ILE A 1 82 ? 13.912 2.673 -8.557 1.00 55.75 82 ILE A N 1
ATOM 646 C CA . ILE A 1 82 ? 14.791 3.163 -9.628 1.00 55.75 82 ILE A CA 1
ATOM 647 C C . ILE A 1 82 ? 16.259 2.979 -9.221 1.00 55.75 82 ILE A C 1
ATOM 649 O O . ILE A 1 82 ? 17.055 2.489 -10.022 1.00 55.75 82 ILE A O 1
ATOM 653 N N . SER A 1 83 ? 16.609 3.302 -7.973 1.00 54.62 83 SER A N 1
ATOM 654 C CA . SER A 1 83 ? 17.955 3.080 -7.425 1.00 54.62 83 SER A CA 1
ATOM 655 C C . SER A 1 83 ? 18.320 1.587 -7.374 1.00 54.62 83 SER A C 1
ATOM 657 O O . SER A 1 83 ? 19.393 1.192 -7.839 1.00 54.62 83 SER A O 1
ATOM 659 N N . GLU A 1 84 ? 17.405 0.731 -6.906 1.00 51.78 84 GLU A N 1
ATOM 660 C CA . GLU A 1 84 ? 17.648 -0.714 -6.793 1.00 51.78 84 GLU A CA 1
ATOM 661 C C . GLU A 1 84 ? 17.671 -1.420 -8.166 1.00 51.78 84 GLU A C 1
ATOM 663 O O . GLU A 1 84 ? 18.509 -2.292 -8.400 1.00 51.78 84 GLU A O 1
ATOM 668 N N . MET A 1 85 ? 16.848 -1.006 -9.140 1.00 52.69 85 MET A N 1
ATOM 669 C CA . MET A 1 85 ? 16.921 -1.525 -10.517 1.00 52.69 85 MET A CA 1
ATOM 670 C C . MET A 1 85 ? 18.175 -1.056 -11.265 1.00 52.69 85 MET A C 1
ATOM 672 O O . MET A 1 85 ? 18.749 -1.836 -12.029 1.00 52.69 85 MET A O 1
ATOM 676 N N . LEU A 1 86 ? 18.648 0.177 -11.036 1.00 55.75 86 LEU A N 1
ATOM 677 C CA . LEU A 1 86 ? 19.961 0.624 -11.525 1.00 55.75 86 LEU A CA 1
ATOM 678 C C . LEU A 1 86 ? 21.091 -0.225 -10.927 1.00 55.75 86 LEU A C 1
ATOM 680 O O . LEU A 1 86 ? 22.065 -0.528 -11.617 1.00 55.75 86 LEU A O 1
ATOM 684 N N . ARG A 1 87 ? 20.942 -0.659 -9.671 1.00 54.41 87 ARG A N 1
ATOM 685 C CA . ARG A 1 87 ? 21.899 -1.536 -8.993 1.00 54.41 87 ARG A CA 1
ATOM 686 C C . ARG A 1 87 ? 21.849 -2.974 -9.515 1.00 54.41 87 ARG A C 1
ATOM 688 O O . ARG A 1 87 ? 22.900 -3.528 -9.819 1.00 54.41 87 ARG A O 1
ATOM 695 N N . GLN A 1 88 ? 20.664 -3.557 -9.712 1.00 48.88 88 GLN A N 1
ATOM 696 C CA . GLN A 1 88 ? 20.505 -4.906 -10.277 1.00 48.88 88 GLN A CA 1
ATOM 697 C C . GLN A 1 88 ? 20.936 -5.004 -11.746 1.00 48.88 88 GLN A C 1
ATOM 699 O O . GLN A 1 88 ? 21.509 -6.018 -12.141 1.00 48.88 88 GLN A O 1
ATOM 704 N N . LYS A 1 89 ? 20.742 -3.954 -12.556 1.00 48.16 89 LYS A N 1
ATOM 705 C CA . LYS A 1 89 ? 21.211 -3.937 -13.953 1.00 48.16 89 LYS A CA 1
ATOM 706 C C . LYS A 1 89 ? 22.742 -3.879 -14.071 1.00 48.16 89 LYS A C 1
ATOM 708 O O . LYS A 1 89 ? 23.279 -4.277 -15.098 1.00 48.16 89 LYS A O 1
ATOM 713 N N . LYS A 1 90 ? 23.440 -3.454 -13.014 1.00 46.38 90 LYS A N 1
ATOM 714 C CA . LYS A 1 90 ? 24.910 -3.428 -12.929 1.00 46.38 90 LYS A CA 1
ATOM 715 C C . LYS A 1 90 ? 25.546 -4.773 -12.556 1.00 46.38 90 LYS A C 1
ATOM 717 O O . LYS A 1 90 ? 26.743 -4.939 -12.727 1.00 46.38 90 LYS A O 1
ATOM 722 N N . VAL A 1 91 ? 24.767 -5.746 -12.073 1.00 46.25 91 VAL A N 1
ATOM 723 C CA . VAL A 1 91 ? 25.269 -7.092 -11.707 1.00 46.25 91 VAL A CA 1
ATOM 724 C C . VAL A 1 91 ? 25.349 -8.029 -12.928 1.00 46.25 91 VAL A C 1
ATOM 726 O O . VAL A 1 91 ? 25.810 -9.159 -12.826 1.00 46.25 91 VAL A O 1
ATOM 729 N N . GLN A 1 92 ? 24.946 -7.548 -14.109 1.00 41.59 92 GLN A N 1
ATOM 730 C CA . GLN A 1 92 ? 25.178 -8.201 -15.402 1.00 41.59 92 GLN A CA 1
ATOM 731 C C . GLN A 1 92 ? 26.299 -7.529 -16.216 1.00 41.59 92 GLN A C 1
ATOM 733 O O . GLN A 1 92 ? 26.323 -7.640 -17.437 1.00 41.59 92 GLN A O 1
ATOM 738 N N . GLU A 1 93 ? 27.245 -6.853 -15.564 1.00 42.72 93 GLU A N 1
ATOM 739 C CA . GLU A 1 93 ? 28.590 -6.755 -16.133 1.00 42.72 93 GLU A CA 1
ATOM 740 C C . GLU A 1 93 ? 29.384 -7.963 -15.620 1.00 42.72 93 GLU A C 1
ATOM 742 O O . GLU A 1 93 ?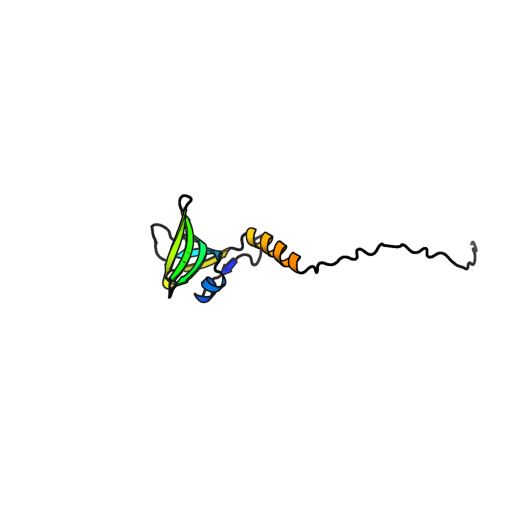 29.500 -8.125 -14.400 1.00 42.72 93 GLU A O 1
ATOM 747 N N . PRO A 1 94 ? 29.877 -8.859 -16.497 1.00 38.88 94 PRO A N 1
ATOM 748 C CA . PRO A 1 94 ? 30.820 -9.870 -16.060 1.00 38.88 94 PRO A CA 1
ATOM 749 C C . PRO A 1 94 ? 32.029 -9.152 -15.458 1.00 38.88 94 PRO A C 1
ATOM 751 O O . PRO A 1 94 ? 32.627 -8.273 -16.078 1.00 38.88 94 PRO A O 1
ATOM 754 N N . ALA A 1 95 ? 32.376 -9.521 -14.228 1.00 53.91 95 ALA A N 1
ATOM 755 C CA . ALA A 1 95 ? 33.736 -9.340 -13.773 1.00 53.91 95 ALA A CA 1
ATOM 756 C C . ALA A 1 95 ? 34.613 -10.169 -14.712 1.00 53.91 95 ALA A C 1
ATOM 758 O O . ALA A 1 95 ? 34.391 -11.369 -14.814 1.00 53.91 95 ALA A O 1
ATOM 759 N N . GLU A 1 96 ? 35.526 -9.518 -15.422 1.00 44.22 96 GLU A N 1
ATOM 760 C CA . GLU A 1 96 ? 36.936 -9.891 -15.565 1.00 44.22 96 GLU A CA 1
ATOM 761 C C . GLU A 1 96 ? 37.576 -8.960 -16.598 1.00 44.22 96 GLU A C 1
ATOM 763 O O . GLU A 1 96 ? 37.006 -8.661 -17.645 1.00 44.22 96 GLU A O 1
ATOM 768 N N . GLY A 1 97 ? 38.706 -8.384 -16.196 1.00 54.44 97 GLY A N 1
ATOM 769 C CA . GLY A 1 97 ? 39.337 -7.272 -16.879 1.00 54.44 97 GLY A CA 1
ATOM 770 C C . GLY A 1 97 ? 39.936 -7.645 -18.225 1.00 54.44 97 GLY A C 1
ATOM 771 O O . GLY A 1 97 ? 40.504 -8.713 -18.380 1.00 54.44 97 GLY A O 1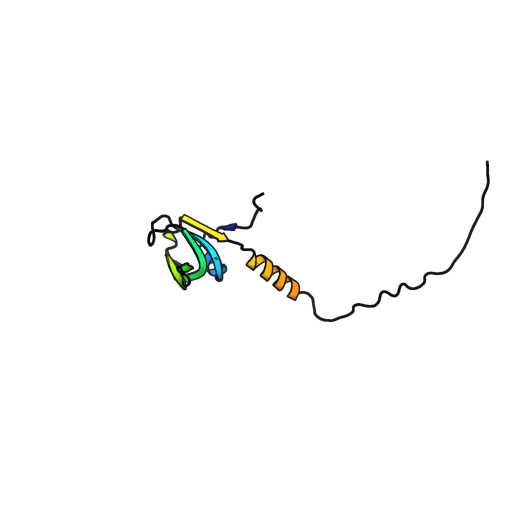
ATOM 772 N N . GLU A 1 98 ? 39.857 -6.691 -19.139 1.00 44.59 98 GLU A N 1
ATOM 773 C CA . GLU A 1 98 ? 40.881 -6.389 -20.132 1.00 44.59 98 GLU A CA 1
ATOM 774 C C . GLU A 1 98 ? 40.521 -4.980 -20.630 1.00 44.59 98 GLU A C 1
ATOM 776 O O . GLU A 1 98 ? 39.770 -4.797 -21.586 1.00 44.59 98 GLU A O 1
ATOM 781 N N . PHE A 1 99 ? 40.953 -3.947 -19.900 1.00 42.59 99 PHE A N 1
ATOM 782 C CA . PHE A 1 99 ? 41.156 -2.659 -20.558 1.00 42.59 99 PHE A CA 1
ATOM 783 C C . PHE A 1 99 ? 42.439 -2.850 -21.349 1.00 42.59 99 PHE A C 1
ATOM 785 O O . PHE A 1 99 ? 43.516 -2.577 -20.824 1.00 42.59 99 PHE A O 1
ATOM 792 N N . ASP A 1 100 ? 42.313 -3.436 -22.539 1.00 41.50 100 ASP A N 1
ATOM 793 C CA . ASP A 1 100 ? 43.450 -3.536 -23.431 1.00 41.50 100 ASP A CA 1
ATOM 794 C C . ASP A 1 100 ? 43.788 -2.125 -23.906 1.00 41.50 100 ASP A C 1
ATOM 796 O O . ASP A 1 100 ? 42.927 -1.306 -24.255 1.00 41.50 100 ASP A O 1
ATOM 800 N N . GLU A 1 101 ? 45.065 -1.846 -23.758 1.00 49.09 101 GLU A N 1
ATOM 801 C CA . GLU A 1 101 ? 45.743 -0.600 -24.019 1.00 49.09 101 GLU A CA 1
ATOM 802 C C . GLU A 1 101 ? 45.460 -0.170 -25.462 1.00 49.09 101 GLU A C 1
ATOM 804 O O . GLU A 1 101 ? 45.648 -0.937 -26.404 1.00 49.09 101 GLU A O 1
ATOM 809 N N . ILE A 1 102 ? 44.979 1.060 -25.663 1.00 52.03 102 ILE A N 1
ATOM 810 C CA . ILE A 1 102 ? 44.960 1.630 -27.011 1.00 52.03 102 ILE A CA 1
ATOM 811 C C . ILE A 1 102 ? 46.406 1.920 -27.436 1.00 52.03 102 ILE A C 1
ATOM 813 O O . ILE A 1 102 ? 46.914 3.020 -27.232 1.00 52.03 102 ILE A O 1
ATOM 817 N N . GLU A 1 103 ? 47.074 0.936 -28.035 1.00 43.94 103 GLU A N 1
ATOM 818 C CA . GLU A 1 103 ? 48.187 1.200 -28.944 1.00 43.94 103 GLU A CA 1
ATOM 819 C C . GLU A 1 103 ? 47.606 1.870 -30.200 1.00 43.94 103 GLU A C 1
ATOM 821 O O . GLU A 1 103 ? 47.060 1.214 -31.092 1.00 43.94 103 GLU A O 1
ATOM 826 N N . GLU A 1 104 ? 47.713 3.200 -30.283 1.00 48.59 104 GLU A N 1
ATOM 827 C CA . GLU A 1 104 ? 47.755 3.877 -31.581 1.00 48.59 104 GLU A CA 1
ATOM 828 C C . GLU A 1 104 ? 49.032 3.407 -32.285 1.00 48.59 104 GLU A C 1
ATOM 830 O O . GLU A 1 104 ? 50.119 3.942 -32.078 1.00 48.59 104 GLU A O 1
ATOM 835 N N . THR A 1 105 ? 48.896 2.332 -33.063 1.00 37.31 105 THR A N 1
ATOM 836 C CA . THR A 1 105 ? 49.951 1.855 -33.946 1.00 37.31 105 THR A CA 1
ATOM 837 C C . THR A 1 105 ? 50.117 2.851 -35.091 1.00 37.31 105 THR A C 1
ATOM 839 O O . THR A 1 105 ? 49.183 3.160 -35.835 1.00 37.31 105 THR A O 1
ATOM 842 N N . ASP A 1 106 ? 51.329 3.386 -35.138 1.00 52.00 106 ASP A N 1
ATOM 843 C CA . ASP A 1 106 ? 51.943 4.199 -36.175 1.00 52.00 106 ASP A CA 1
ATOM 844 C C . ASP A 1 106 ? 51.622 3.627 -37.569 1.00 52.00 106 ASP A C 1
ATOM 846 O O . ASP A 1 106 ? 52.059 2.536 -37.940 1.00 52.00 106 ASP A O 1
ATOM 850 N N . GLY A 1 107 ? 50.791 4.346 -38.320 1.00 46.69 107 GLY A N 1
ATOM 851 C CA . GLY A 1 107 ? 50.507 4.080 -39.725 1.00 46.69 107 GLY A CA 1
ATOM 852 C C . GLY A 1 107 ? 51.242 5.088 -40.595 1.00 46.69 107 GLY A C 1
ATOM 853 O O . GLY A 1 107 ? 50.596 5.916 -41.235 1.00 46.69 107 GLY A O 1
ATOM 854 N N . ASP A 1 108 ? 52.572 5.050 -40.557 1.00 47.88 108 ASP A N 1
ATOM 855 C CA . ASP A 1 108 ? 53.426 5.693 -41.553 1.00 47.88 108 ASP A CA 1
ATOM 856 C C . ASP A 1 108 ? 53.502 4.837 -42.836 1.00 47.88 108 ASP A C 1
ATOM 858 O O . ASP A 1 108 ? 53.340 3.614 -42.799 1.00 47.88 108 ASP A O 1
ATOM 862 N N . GLU A 1 109 ? 53.799 5.531 -43.942 1.00 48.41 109 GLU A N 1
ATOM 863 C CA . GLU A 1 109 ? 54.203 5.040 -45.275 1.00 48.41 109 GLU A CA 1
ATOM 864 C C . GLU A 1 109 ? 53.080 4.523 -46.221 1.00 48.41 109 GLU A C 1
ATOM 866 O O . GLU A 1 109 ? 52.263 3.675 -45.880 1.00 48.41 109 GLU A O 1
ATOM 871 N N . ASP A 1 110 ? 52.968 4.936 -47.491 1.00 43.47 110 ASP A N 1
ATOM 872 C CA . ASP A 1 110 ? 53.774 5.849 -48.313 1.00 43.47 110 ASP A CA 1
ATOM 873 C C . ASP A 1 110 ? 53.062 6.102 -49.672 1.00 43.47 110 ASP A C 1
ATOM 875 O O . ASP A 1 110 ? 52.280 5.259 -50.116 1.00 43.47 110 ASP A O 1
ATOM 879 N N . ASP A 1 111 ? 53.412 7.225 -50.322 1.00 46.34 111 ASP A N 1
ATOM 880 C CA . ASP A 1 111 ? 53.540 7.454 -51.785 1.00 46.34 111 ASP A CA 1
ATOM 881 C C . ASP A 1 111 ? 52.294 7.358 -52.726 1.00 46.34 111 ASP A C 1
ATOM 883 O O . ASP A 1 111 ? 51.480 6.447 -52.656 1.00 46.34 111 ASP A O 1
ATOM 887 N N . GLU A 1 112 ? 52.012 8.248 -53.696 1.00 54.31 112 GLU A N 1
ATOM 888 C CA . GLU A 1 112 ? 52.851 9.129 -54.531 1.00 54.31 112 GLU A CA 1
ATOM 889 C C . GLU A 1 112 ? 52.054 10.336 -55.128 1.00 54.31 112 GLU A C 1
ATOM 891 O O . GLU A 1 112 ? 50.818 10.360 -55.089 1.00 54.31 112 GLU A O 1
ATOM 896 N N . PRO A 1 113 ? 52.746 11.339 -55.723 1.00 61.09 113 PRO A N 1
ATOM 897 C CA . PRO A 1 113 ? 52.243 12.675 -56.082 1.00 61.09 113 PRO A CA 1
ATOM 898 C C . PRO A 1 113 ? 51.739 12.802 -57.538 1.00 61.09 113 PRO A C 1
ATOM 900 O O . PRO A 1 113 ? 51.870 11.881 -58.334 1.00 61.09 113 PRO A O 1
ATOM 903 N N . THR A 1 114 ? 51.199 13.975 -57.926 1.00 57.78 114 THR A N 1
ATOM 904 C CA . THR A 1 114 ? 51.414 14.659 -59.240 1.00 57.78 114 THR A CA 1
ATOM 905 C C . THR A 1 114 ? 50.649 16.008 -59.333 1.00 57.78 114 THR A C 1
ATOM 907 O O . THR A 1 114 ? 49.758 16.261 -58.524 1.00 57.78 114 THR A O 1
ATOM 910 N N . PRO A 1 115 ? 51.042 16.936 -60.240 1.00 59.88 115 PRO A N 1
ATOM 911 C CA . PRO A 1 115 ? 51.308 18.330 -59.870 1.00 59.88 115 PRO A CA 1
ATOM 912 C C . PRO A 1 115 ? 50.346 19.398 -60.442 1.00 59.88 115 PRO A C 1
ATOM 914 O O . PRO A 1 115 ? 49.506 19.153 -61.302 1.00 59.88 115 PRO A O 1
ATOM 917 N N . GLU A 1 116 ? 50.563 20.619 -59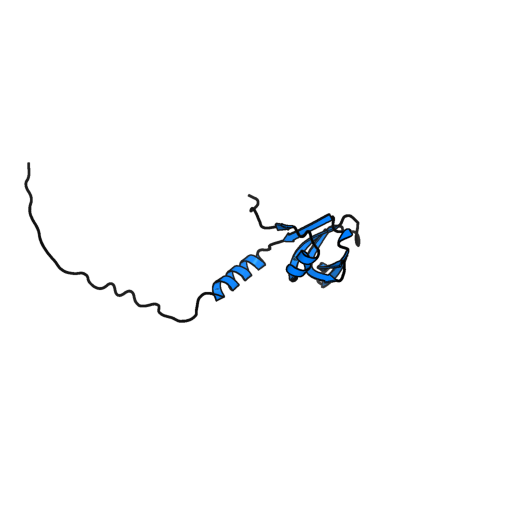.948 1.00 51.72 116 GLU A N 1
ATOM 918 C CA . GLU A 1 116 ? 50.055 21.941 -60.347 1.00 51.72 116 GLU A CA 1
ATOM 919 C C . GLU A 1 116 ? 49.938 22.202 -61.865 1.00 51.72 116 GLU A C 1
ATOM 921 O O . GLU A 1 116 ? 50.901 21.986 -62.594 1.00 51.72 116 GLU A O 1
ATOM 926 N N . THR A 1 117 ? 48.841 22.836 -62.317 1.00 55.31 117 THR A N 1
ATOM 927 C CA . THR A 1 117 ? 48.896 23.829 -63.414 1.00 55.31 117 THR A CA 1
ATOM 928 C C . THR A 1 117 ? 47.844 24.934 -63.256 1.00 55.31 117 THR A C 1
ATOM 930 O O . THR A 1 117 ? 46.639 24.690 -63.262 1.00 55.31 117 THR A O 1
ATOM 933 N N . LYS A 1 118 ? 48.354 26.161 -63.171 1.00 50.19 118 LYS A N 1
ATOM 934 C CA . LYS A 1 118 ? 47.707 27.477 -63.268 1.00 50.19 118 LYS A CA 1
ATOM 935 C C . LYS A 1 118 ? 46.894 27.686 -64.560 1.00 50.19 118 LYS A C 1
ATOM 937 O O . LYS A 1 118 ? 47.368 27.327 -65.638 1.00 50.19 118 LYS A O 1
ATOM 942 N N . HIS A 1 119 ? 45.780 28.417 -64.463 1.00 49.09 119 HIS A N 1
ATOM 943 C CA . HIS A 1 119 ? 45.350 29.385 -65.481 1.00 49.09 119 HIS A CA 1
ATOM 944 C C . HIS A 1 119 ? 44.661 30.578 -64.818 1.00 49.09 119 HIS A C 1
ATOM 946 O O . HIS A 1 119 ? 43.872 30.339 -63.878 1.00 49.09 119 HIS A O 1
#

pLDDT: mean 73.82, std 21.0, range [28.45, 95.56]

Mean predicted aligned error: 15.34 Å

Radius of gyration: 29.37 Å; Cα contacts (8 Å, |Δi|>4): 156; chains: 1; bounding box: 70×45×80 Å

Nearest PDB structures (foldseek):
  5gl6-assembly2_B  TM=8.787E-01  e=8.464E-05  Mycolicibacterium smegmatis MC2 155
  1ib8-assembly1_A  TM=7.599E-01  e=4.481E-05  Streptococcus pneumoniae
  8bh7-assembly1_A  TM=7.625E-01  e=1.599E-04  Staphyloc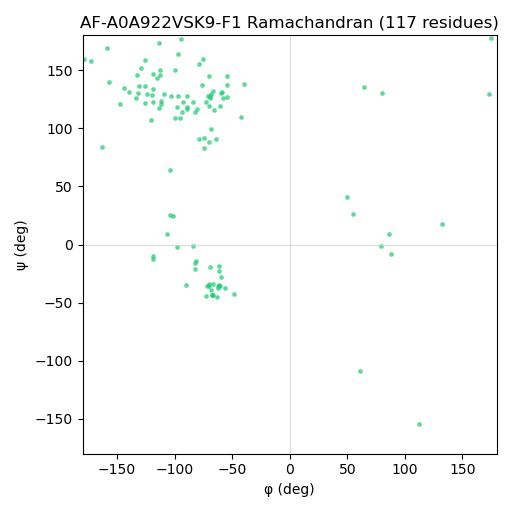occus aureus subsp. aureus NCTC 8325
  8bdv-assembly1_A  TM=7.534E-01  e=2.422E-03  Staphylococcus aureus
  6a7k-assembly3_B  TM=6.748E-01  e=4.117E-02  Thermosynechococcus vestitus BP-1

Foldseek 3Di:
DPDPDQKDWDQDLVSLQVQ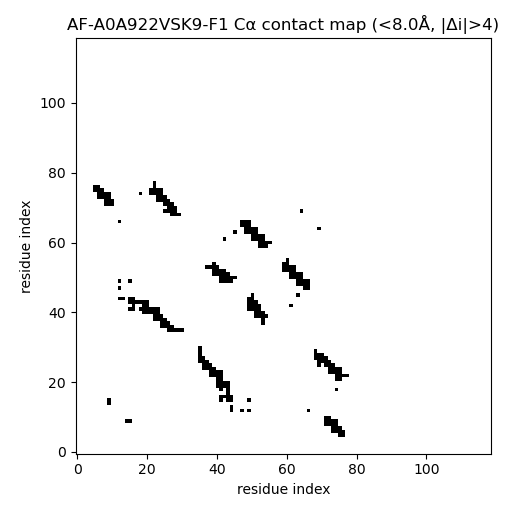AQFWKWWAFPDQDPNDGIFIAGWNHDDDQWTWGFGQDPNDTDIDTDGPVRTPTMITGNDCVVVVVVVVVVVVPPDDDDDPDDPPPPDPDDDDDDDDDDDD